Protein AF-A0A2T2VJJ1-F1 (afdb_mo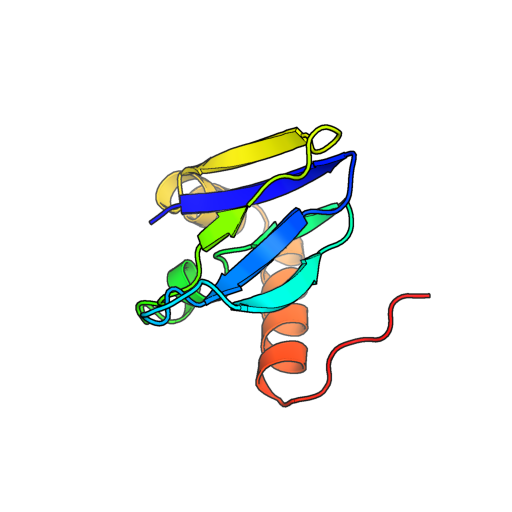nomer)

Sequence (94 aa):
KKVYYILKGHTGLFKPFYPQPSLLCTVDPSNLLGLKDLMLKSPHDHTPLANEDSQILEINGKAFINWLKDQPEERTRILQKLRKALAGQWPTFE

Nearest PDB structures (foldseek):
  7fcv-assembly1_D  TM=8.106E-01  e=1.197E-04  Arabidopsis thaliana
  6hq7-assembly1_B  TM=6.358E-01  e=4.496E-04  Bdellovibrio bacteriovorus HD100
  6hq4-assembly1_A  TM=6.290E-01  e=7.929E-04  Bdellovibrio bacteriovorus HD100
  6hq4-assembly1_B  TM=6.371E-01  e=8.994E-04  Bdellovibrio bacteriovorus HD100
  6hq5-assembly1_A  TM=6.207E-01  e=3.172E-03  Bdellovibrio bacteriovorus HD100

Solvent-accessible surface area (backbone atoms only — not comparable to full-atom values): 5448 Å² total; per-residue (Å²): 113,58,28,39,36,26,73,33,43,53,30,36,34,22,35,83,42,89,95,58,68,42,80,74,46,77,41,55,50,80,39,76,43,46,54,64,39,65,72,68,68,47,87,72,77,60,48,80,43,68,39,97,72,34,40,70,48,81,38,55,36,68,60,50,53,54,55,36,68,81,31,62,66,60,40,50,52,51,51,50,52,50,50,36,48,73,69,72,49,69,78,81,80,128

Radius of gyration: 13.66 Å; Cα contacts (8 Å, |Δi|>4): 144; chains: 1; bounding box: 33×30×34 Å

Structure (mmCIF, N/CA/C/O backbone):
data_AF-A0A2T2VJJ1-F1
#
_entry.id   AF-A0A2T2VJJ1-F1
#
loop_
_atom_site.group_PDB
_atom_site.id
_atom_site.type_symbol
_atom_site.label_atom_id
_atom_site.label_alt_id
_atom_site.label_comp_id
_atom_site.label_asym_id
_atom_site.label_entity_id
_atom_site.label_seq_id
_atom_site.pdbx_PDB_ins_code
_atom_site.Cartn_x
_atom_site.Cartn_y
_atom_site.Cartn_z
_atom_site.occupancy
_atom_site.B_iso_or_equiv
_atom_site.auth_seq_id
_atom_site.auth_comp_id
_atom_site.auth_asym_id
_atom_site.auth_atom_id
_atom_site.pdbx_PDB_model_num
ATOM 1 N N . LYS A 1 1 ? 2.632 13.219 3.174 1.00 68.69 1 LYS A N 1
ATOM 2 C CA . LYS A 1 1 ? 3.039 11.824 2.879 1.00 68.69 1 LYS A CA 1
ATOM 3 C C . LYS A 1 1 ? 1.836 11.081 2.320 1.00 68.69 1 LYS A C 1
ATOM 5 O O . LYS A 1 1 ? 0.735 11.308 2.816 1.00 68.69 1 LYS A O 1
ATOM 10 N N . LYS A 1 2 ? 2.048 10.289 1.272 1.00 79.25 2 LYS A N 1
ATOM 11 C CA . LYS A 1 2 ? 1.014 9.574 0.516 1.00 79.25 2 LYS A CA 1
ATOM 12 C C . LYS A 1 2 ? 1.174 8.071 0.761 1.00 79.25 2 LYS A C 1
ATOM 14 O O . LYS A 1 2 ? 2.292 7.623 1.004 1.00 79.25 2 LYS A O 1
ATOM 19 N N . VAL A 1 3 ? 0.069 7.340 0.745 1.00 82.50 3 VAL A N 1
ATOM 20 C CA . VAL A 1 3 ? 0.025 5.872 0.744 1.00 82.50 3 VAL A CA 1
ATOM 21 C C . VAL A 1 3 ? -0.582 5.466 -0.585 1.00 82.50 3 VAL A C 1
ATOM 23 O O . VAL A 1 3 ? -1.538 6.096 -1.024 1.00 82.50 3 VAL A O 1
ATOM 26 N N . TYR A 1 4 ? -0.039 4.443 -1.225 1.00 83.88 4 TYR A N 1
ATOM 27 C CA . TYR A 1 4 ? -0.542 3.975 -2.512 1.00 83.88 4 TYR A CA 1
ATOM 28 C C . TYR A 1 4 ? -1.096 2.568 -2.348 1.00 83.88 4 TYR A C 1
ATOM 30 O O . TYR A 1 4 ? -0.436 1.726 -1.745 1.00 83.88 4 TYR A O 1
ATOM 38 N N . TYR A 1 5 ? -2.291 2.318 -2.866 1.00 84.00 5 TYR A N 1
ATOM 39 C CA . TYR A 1 5 ? -2.903 0.996 -2.900 1.00 84.00 5 TYR A CA 1
ATOM 40 C C . TYR A 1 5 ? -3.039 0.532 -4.345 1.00 84.00 5 TYR A C 1
ATOM 42 O O . TYR A 1 5 ? -3.594 1.253 -5.170 1.00 84.00 5 TYR A O 1
ATOM 50 N N . ILE A 1 6 ? -2.527 -0.653 -4.661 1.00 82.62 6 ILE A N 1
ATOM 51 C CA . ILE A 1 6 ? -2.563 -1.182 -6.027 1.00 82.62 6 ILE A CA 1
ATOM 52 C C . ILE A 1 6 ? -3.877 -1.937 -6.206 1.00 82.62 6 ILE A C 1
ATOM 54 O O . ILE A 1 6 ? -4.080 -2.988 -5.607 1.00 82.62 6 ILE A O 1
ATOM 58 N N . LEU A 1 7 ? -4.777 -1.388 -7.017 1.00 79.75 7 LEU A N 1
ATOM 59 C CA . LEU A 1 7 ? -6.085 -1.974 -7.314 1.00 79.75 7 LEU A CA 1
ATOM 60 C C . LEU A 1 7 ? -5.980 -3.086 -8.363 1.00 79.75 7 LEU A C 1
ATOM 62 O O . LEU A 1 7 ? -6.632 -4.119 -8.238 1.00 79.75 7 LEU A O 1
ATOM 66 N N . LYS A 1 8 ? -5.170 -2.871 -9.403 1.00 80.75 8 LYS A N 1
ATOM 67 C CA . LYS A 1 8 ? -5.014 -3.781 -10.545 1.00 80.75 8 LYS A CA 1
ATOM 68 C C . LYS A 1 8 ? -3.610 -3.649 -11.130 1.00 80.75 8 LYS A C 1
ATOM 70 O O . LYS A 1 8 ? -3.032 -2.568 -11.049 1.00 80.75 8 LYS A O 1
ATOM 75 N N . GLY A 1 9 ? -3.106 -4.719 -11.744 1.00 78.12 9 GLY A N 1
ATOM 76 C CA . GLY A 1 9 ? -1.790 -4.752 -12.386 1.00 78.12 9 GLY A CA 1
ATOM 77 C C . GLY A 1 9 ? -0.627 -4.801 -11.392 1.00 78.12 9 GLY A C 1
ATOM 78 O O . GLY A 1 9 ? -0.813 -4.686 -10.183 1.00 78.12 9 GLY A O 1
ATOM 79 N N . HIS A 1 10 ? 0.584 -4.993 -11.909 1.00 76.88 10 HIS A N 1
ATOM 80 C CA . HIS A 1 10 ? 1.802 -5.017 -11.100 1.00 76.88 10 HIS A CA 1
ATOM 81 C C . HIS A 1 10 ? 2.501 -3.662 -11.184 1.00 76.88 10 HIS A C 1
ATOM 83 O O . HIS A 1 10 ? 2.747 -3.152 -12.275 1.00 76.88 10 HIS A O 1
ATOM 89 N N . THR A 1 11 ? 2.853 -3.091 -10.034 1.00 79.19 11 THR A N 1
ATOM 90 C CA . THR A 1 11 ? 3.560 -1.804 -9.961 1.00 79.19 11 THR A CA 1
ATOM 91 C C . THR A 1 11 ? 5.033 -2.037 -9.669 1.00 79.19 11 THR A C 1
ATOM 93 O O . THR A 1 11 ? 5.370 -2.734 -8.715 1.00 79.19 11 THR A O 1
ATOM 96 N N . GLY A 1 12 ? 5.927 -1.437 -10.452 1.00 77.88 12 GLY A N 1
ATOM 97 C CA . GLY A 1 12 ? 7.354 -1.459 -10.147 1.00 77.88 12 GLY A CA 1
ATOM 98 C C . GLY A 1 12 ? 7.702 -0.405 -9.098 1.00 77.88 12 GLY A C 1
ATOM 99 O O . GLY A 1 12 ? 7.314 0.758 -9.213 1.00 77.88 12 GLY A O 1
ATOM 100 N N . LEU A 1 13 ? 8.449 -0.786 -8.067 1.00 75.25 13 LEU A N 1
ATOM 101 C CA . LEU A 1 13 ? 9.056 0.155 -7.134 1.00 75.25 13 LEU A CA 1
ATOM 102 C C . LEU A 1 13 ? 10.472 0.473 -7.615 1.00 75.25 13 LEU A C 1
ATOM 104 O O . LEU A 1 13 ? 11.310 -0.422 -7.675 1.00 75.25 13 LEU A O 1
ATOM 108 N N . PHE A 1 14 ? 10.757 1.736 -7.927 1.00 72.44 14 PHE A N 1
ATOM 109 C CA . PHE A 1 14 ? 12.063 2.144 -8.446 1.00 72.44 14 PHE A CA 1
ATOM 110 C C . PHE A 1 14 ? 12.819 3.002 -7.439 1.00 72.44 14 PHE A C 1
ATOM 112 O O . PHE A 1 14 ? 12.237 3.867 -6.778 1.00 72.44 14 PHE A O 1
ATOM 119 N N . LYS A 1 15 ? 14.135 2.797 -7.349 1.00 73.00 15 LYS A N 1
ATOM 120 C CA . LYS A 1 15 ? 15.039 3.716 -6.653 1.00 73.00 15 LYS A CA 1
ATOM 121 C C . LYS A 1 15 ? 15.513 4.779 -7.654 1.00 73.00 15 LYS A C 1
ATOM 123 O O . LYS A 1 15 ? 16.056 4.394 -8.691 1.00 73.00 15 LYS A O 1
ATOM 128 N N . PRO A 1 16 ? 15.360 6.085 -7.376 1.00 65.62 16 PRO A N 1
ATOM 129 C CA . PRO A 1 16 ? 15.949 7.141 -8.174 1.00 65.62 16 PRO A CA 1
ATOM 130 C C . PRO A 1 16 ? 17.449 7.149 -7.874 1.00 65.62 16 PRO A C 1
ATOM 132 O O . PRO A 1 16 ? 17.915 7.783 -6.933 1.00 65.62 16 PRO A O 1
ATOM 135 N N . PHE A 1 17 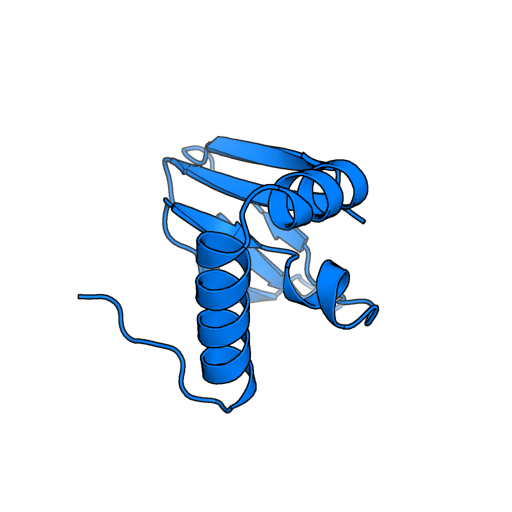? 18.212 6.370 -8.631 1.00 64.12 17 PHE A N 1
ATOM 136 C CA . PHE A 1 17 ? 19.659 6.523 -8.705 1.00 64.12 17 PHE A CA 1
ATOM 137 C C . PHE A 1 17 ? 19.998 7.129 -10.064 1.00 64.12 17 PHE A C 1
ATOM 139 O O . PHE A 1 17 ? 19.451 6.728 -11.087 1.00 64.12 17 PHE A O 1
ATOM 146 N N . TYR A 1 18 ? 20.884 8.120 -10.074 1.00 49.44 18 TYR A N 1
ATOM 147 C CA . TYR A 1 18 ? 21.494 8.611 -11.305 1.00 49.44 18 TYR A CA 1
ATOM 148 C C . TYR A 1 18 ? 22.601 7.618 -11.702 1.00 49.44 18 TYR A C 1
ATOM 150 O O . TYR A 1 18 ? 23.356 7.204 -10.819 1.00 49.44 18 TYR A O 1
ATOM 158 N N . PRO A 1 19 ? 22.729 7.204 -12.975 1.00 64.31 19 PRO A N 1
ATOM 159 C CA . PRO A 1 19 ? 22.112 7.794 -14.164 1.00 64.31 19 PRO A CA 1
ATOM 160 C C . PRO A 1 19 ? 20.767 7.186 -14.602 1.00 64.31 19 PRO A C 1
ATOM 162 O O . PRO A 1 19 ? 20.135 7.761 -15.483 1.00 64.31 19 PRO A O 1
ATOM 165 N N . GLN A 1 20 ? 20.310 6.062 -14.035 1.00 70.81 20 GLN A N 1
ATOM 166 C CA . GLN A 1 20 ? 19.027 5.449 -14.407 1.00 70.81 20 GLN A CA 1
ATOM 167 C C . GLN A 1 20 ? 18.296 4.829 -13.207 1.00 70.81 20 GLN A C 1
ATOM 169 O O . GLN A 1 20 ? 18.924 4.143 -12.393 1.00 70.81 20 GLN A O 1
ATOM 174 N N . PRO A 1 21 ? 16.965 5.013 -13.110 1.00 71.62 21 PRO A N 1
ATOM 175 C CA . PRO A 1 21 ? 16.171 4.381 -12.069 1.00 71.62 21 PRO A CA 1
ATOM 176 C C . PRO A 1 21 ? 16.273 2.858 -12.172 1.00 71.62 21 PRO A C 1
ATOM 178 O O . PRO A 1 21 ? 16.087 2.277 -13.238 1.00 71.62 21 PRO A O 1
ATOM 181 N N . SER A 1 22 ? 16.559 2.206 -11.047 1.00 76.38 22 SER A N 1
ATOM 182 C CA . SER A 1 22 ? 16.637 0.745 -10.969 1.00 76.38 22 SER A CA 1
ATOM 183 C C . SER A 1 22 ? 15.380 0.189 -10.311 1.00 76.38 22 SER A C 1
ATOM 185 O O . SER A 1 22 ? 14.967 0.674 -9.251 1.00 76.38 22 SER A O 1
ATOM 187 N N . LEU A 1 23 ? 14.785 -0.829 -10.936 1.00 77.44 23 LEU A N 1
ATOM 188 C CA . LEU A 1 23 ? 13.673 -1.584 -10.366 1.00 77.44 23 LEU A CA 1
ATOM 189 C C . LEU A 1 23 ? 14.167 -2.320 -9.114 1.00 77.44 23 LEU A C 1
ATOM 191 O O . LEU A 1 23 ? 15.090 -3.126 -9.189 1.00 77.44 23 LEU A O 1
ATOM 195 N N . LEU A 1 24 ? 13.562 -2.029 -7.965 1.00 72.81 24 LEU A N 1
ATOM 196 C CA . LEU A 1 24 ? 13.840 -2.716 -6.703 1.00 72.81 24 LEU A CA 1
ATOM 197 C C . LEU A 1 24 ? 13.014 -3.991 -6.587 1.00 72.81 24 LEU A C 1
ATOM 199 O O . LEU A 1 24 ? 13.537 -5.045 -6.240 1.00 72.81 24 LEU A O 1
ATOM 203 N N . CYS A 1 25 ? 11.714 -3.878 -6.850 1.00 73.19 25 CYS A N 1
ATOM 204 C CA . CYS A 1 25 ? 10.785 -4.995 -6.817 1.00 73.19 25 CYS A CA 1
ATOM 205 C C . CYS A 1 25 ? 9.509 -4.667 -7.591 1.00 73.19 25 CYS A C 1
ATOM 207 O O . CYS A 1 25 ? 9.154 -3.502 -7.782 1.00 73.19 25 CYS A O 1
ATOM 209 N N . THR A 1 26 ? 8.805 -5.712 -8.010 1.00 79.00 26 THR A N 1
ATOM 210 C CA . THR A 1 26 ? 7.418 -5.632 -8.463 1.00 79.00 26 THR A CA 1
ATOM 211 C C . THR A 1 26 ? 6.488 -5.830 -7.277 1.00 79.00 26 THR A C 1
ATOM 213 O O . THR A 1 26 ? 6.761 -6.624 -6.379 1.00 79.00 26 THR A O 1
ATOM 216 N N . VAL A 1 27 ? 5.391 -5.089 -7.270 1.00 77.56 27 VAL A N 1
ATOM 217 C CA . VAL A 1 27 ? 4.407 -5.090 -6.198 1.00 77.56 27 VAL A CA 1
ATOM 218 C C . VAL A 1 27 ? 3.081 -5.530 -6.794 1.00 77.56 27 VAL A C 1
ATOM 220 O O . VAL A 1 27 ? 2.586 -4.918 -7.744 1.00 77.56 27 VAL A O 1
ATOM 223 N N . ASP A 1 28 ? 2.527 -6.597 -6.233 1.00 79.00 28 ASP A N 1
ATOM 224 C CA . ASP A 1 28 ? 1.293 -7.201 -6.721 1.00 79.00 28 ASP A CA 1
ATOM 225 C C . ASP A 1 28 ? 0.056 -6.375 -6.350 1.00 79.00 28 ASP A C 1
ATOM 227 O O . ASP A 1 28 ? 0.095 -5.601 -5.381 1.00 79.00 28 ASP A O 1
ATOM 231 N N . PRO A 1 29 ? -1.067 -6.565 -7.066 1.00 79.50 29 PRO A N 1
ATOM 232 C CA . PRO A 1 29 ? -2.358 -6.028 -6.662 1.00 79.50 29 PRO A CA 1
ATOM 233 C C . PRO A 1 29 ? -2.691 -6.347 -5.200 1.00 79.50 29 PRO A C 1
ATOM 235 O O . PRO A 1 29 ? -2.240 -7.338 -4.631 1.00 79.50 29 PRO A O 1
ATOM 238 N N . SER A 1 30 ? -3.539 -5.524 -4.593 1.00 80.81 30 SER A N 1
ATOM 239 C CA .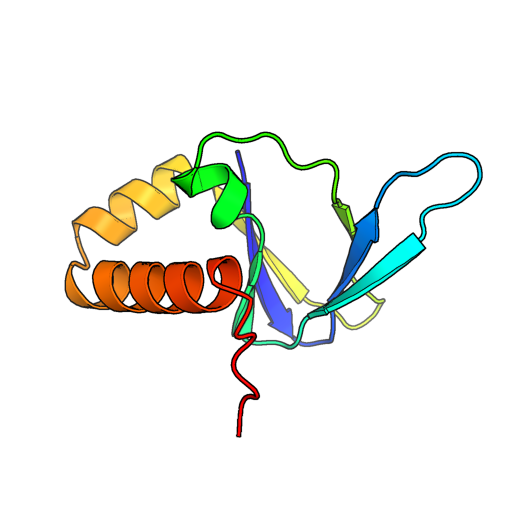 SER A 1 30 ? -3.945 -5.604 -3.184 1.00 80.81 30 SER A CA 1
ATOM 240 C C . SER A 1 30 ? -2.850 -5.284 -2.163 1.00 80.81 30 SER A C 1
ATOM 242 O O . SER A 1 30 ? -3.074 -5.428 -0.957 1.00 80.81 30 SER A O 1
ATOM 244 N N . ASN A 1 31 ? -1.689 -4.798 -2.606 1.00 77.62 31 ASN A N 1
ATOM 245 C CA . ASN A 1 31 ? -0.633 -4.332 -1.714 1.00 77.62 31 ASN A CA 1
ATOM 246 C C . ASN A 1 31 ? -0.648 -2.816 -1.500 1.00 77.62 31 ASN A C 1
ATOM 248 O O . ASN A 1 31 ? -1.134 -2.033 -2.3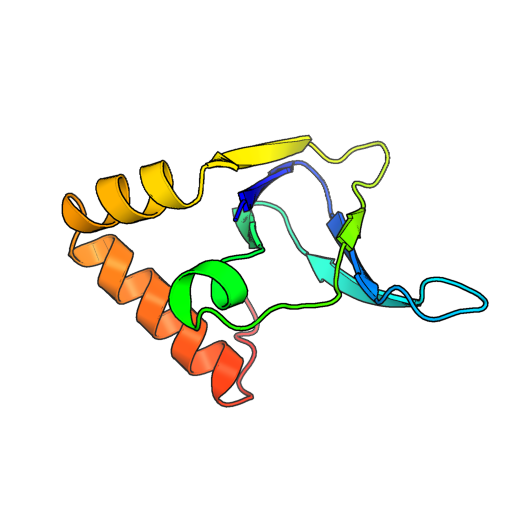20 1.00 77.62 31 ASN A O 1
ATOM 252 N N . LEU A 1 32 ? -0.080 -2.415 -0.360 1.00 80.06 32 LEU A N 1
ATOM 253 C CA . LEU A 1 32 ? 0.063 -1.027 0.069 1.00 80.06 32 LEU A CA 1
ATOM 254 C C . LEU A 1 32 ? 1.534 -0.596 0.037 1.00 80.06 32 LEU A C 1
ATOM 256 O O . LEU A 1 32 ? 2.397 -1.256 0.615 1.00 80.06 32 LEU A O 1
ATOM 260 N N . LEU A 1 33 ? 1.802 0.566 -0.554 1.00 79.50 33 LEU A N 1
ATOM 261 C CA . LEU A 1 33 ? 3.107 1.224 -0.596 1.00 79.50 33 LEU A CA 1
ATOM 262 C C . LEU A 1 33 ? 3.091 2.531 0.202 1.00 79.50 33 LEU A C 1
ATOM 264 O O . LEU A 1 33 ? 2.047 3.142 0.420 1.00 79.50 33 LEU A O 1
ATOM 268 N N . GLY A 1 34 ? 4.263 2.970 0.667 1.00 77.69 34 GLY A N 1
ATOM 269 C CA . GLY A 1 34 ? 4.402 4.198 1.466 1.00 77.69 34 GLY A CA 1
ATOM 270 C C . GLY A 1 34 ? 3.987 4.057 2.940 1.00 77.69 34 GLY A C 1
ATOM 271 O O . GLY A 1 34 ? 4.082 5.015 3.708 1.00 77.69 34 GLY A O 1
ATOM 272 N N . LEU A 1 35 ? 3.581 2.857 3.378 1.00 77.19 35 LEU A N 1
ATOM 273 C CA . LEU A 1 35 ? 3.267 2.574 4.785 1.00 77.19 35 LEU A CA 1
ATOM 274 C C . LEU A 1 35 ? 4.474 2.780 5.706 1.00 77.19 35 LEU A C 1
ATOM 276 O O . LEU A 1 35 ? 4.332 3.330 6.798 1.00 77.19 35 LEU A O 1
ATOM 280 N N . LYS A 1 36 ? 5.667 2.371 5.261 1.00 72.94 36 LYS A N 1
ATOM 281 C CA . LYS A 1 36 ? 6.910 2.544 6.021 1.00 72.94 36 LYS A CA 1
ATOM 282 C C . LYS A 1 36 ? 7.212 4.025 6.257 1.00 72.94 36 LYS A C 1
ATOM 284 O O . LYS A 1 36 ? 7.483 4.411 7.392 1.00 72.94 36 LYS A O 1
ATOM 289 N N . ASP A 1 37 ? 7.059 4.862 5.234 1.00 73.81 37 ASP A N 1
ATOM 290 C CA . ASP A 1 37 ? 7.286 6.309 5.335 1.00 73.81 37 ASP A CA 1
ATOM 291 C C . ASP A 1 37 ? 6.282 6.975 6.267 1.00 73.81 37 ASP A C 1
ATOM 293 O O . ASP A 1 37 ? 6.612 7.914 7.003 1.00 73.81 37 ASP A O 1
ATOM 297 N N . LEU A 1 38 ? 5.038 6.502 6.220 1.00 74.75 38 LEU A N 1
ATOM 298 C CA . LEU A 1 38 ? 3.960 7.003 7.050 1.00 74.75 38 LEU A CA 1
ATOM 299 C C . LEU A 1 38 ? 4.157 6.628 8.526 1.00 74.75 38 LEU A C 1
ATOM 301 O O . LEU A 1 38 ? 3.980 7.483 9.391 1.00 74.75 38 LEU A O 1
ATOM 305 N N . MET A 1 39 ? 4.549 5.383 8.810 1.00 71.75 39 MET A N 1
ATOM 306 C CA . MET A 1 39 ? 4.684 4.853 10.172 1.00 71.75 39 MET A CA 1
ATOM 307 C C . MET A 1 39 ? 6.016 5.221 10.834 1.00 71.75 39 MET A C 1
ATOM 309 O O . MET A 1 39 ? 6.029 5.640 11.988 1.00 71.75 39 MET A O 1
ATOM 313 N N . LEU A 1 40 ? 7.139 5.103 10.120 1.00 68.19 40 LEU A N 1
ATOM 314 C CA . LEU A 1 40 ? 8.476 5.338 10.681 1.00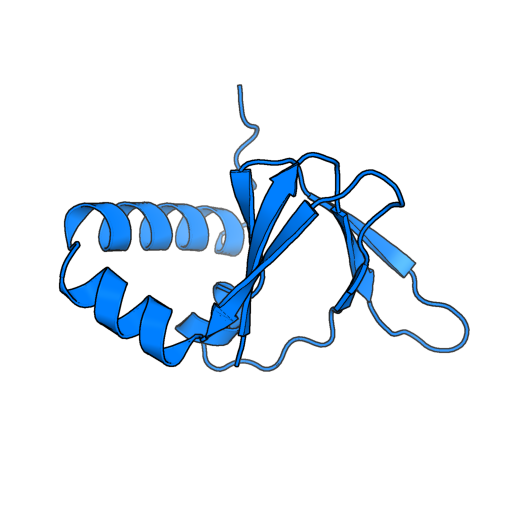 68.19 40 LEU A CA 1
ATOM 315 C C . LEU A 1 40 ? 8.933 6.795 10.568 1.00 68.19 40 LEU A C 1
ATOM 317 O O . LEU A 1 40 ? 10.043 7.115 10.981 1.00 68.19 40 LEU A O 1
ATOM 321 N N . LYS A 1 41 ? 8.133 7.676 9.950 1.00 66.00 41 LYS A N 1
ATOM 322 C CA . LYS A 1 41 ? 8.503 9.059 9.587 1.00 66.00 41 LYS A CA 1
ATOM 323 C C . LYS A 1 41 ? 9.802 9.192 8.773 1.00 66.00 41 LYS A C 1
ATOM 325 O O . LYS A 1 41 ? 10.128 10.306 8.378 1.00 66.00 41 LYS A O 1
ATOM 330 N N . SER A 1 42 ? 10.451 8.093 8.403 1.00 63.44 42 SER A N 1
ATOM 331 C CA . SER A 1 42 ? 11.627 8.057 7.542 1.00 63.44 42 SER A CA 1
ATOM 332 C C . SER A 1 42 ? 11.257 8.517 6.122 1.00 63.44 42 SER A C 1
ATOM 334 O O . SER A 1 42 ? 10.147 8.224 5.659 1.00 63.44 42 SER A O 1
ATOM 336 N N . PRO A 1 43 ? 12.088 9.331 5.457 1.00 58.88 43 PRO A N 1
ATOM 337 C CA . PRO A 1 43 ? 11.971 9.556 4.025 1.00 58.88 43 PRO A CA 1
ATOM 338 C C . PRO A 1 43 ? 12.512 8.324 3.288 1.00 58.88 43 PRO A C 1
ATOM 340 O O . PRO A 1 43 ? 13.580 7.811 3.627 1.00 58.88 43 PRO A O 1
ATOM 343 N N . HIS A 1 44 ? 11.772 7.822 2.306 1.00 61.62 44 HIS A N 1
ATOM 344 C CA . HIS A 1 44 ? 12.315 6.880 1.336 1.00 61.62 44 HIS A CA 1
ATOM 345 C C . HIS A 1 44 ? 12.418 7.524 -0.030 1.00 61.62 44 HIS A C 1
ATOM 347 O O . HIS A 1 44 ? 11.490 8.176 -0.504 1.00 61.62 44 HIS A O 1
ATOM 353 N N . ASP A 1 45 ? 13.558 7.267 -0.657 1.00 60.09 45 ASP A N 1
ATOM 354 C CA . ASP A 1 45 ? 13.863 7.630 -2.030 1.00 60.09 45 ASP A CA 1
ATOM 355 C C . ASP A 1 45 ? 13.381 6.503 -2.943 1.00 60.09 45 ASP A C 1
ATOM 357 O O . ASP A 1 45 ? 14.187 5.827 -3.576 1.00 60.09 45 ASP A O 1
ATOM 361 N N . HIS A 1 46 ? 12.088 6.181 -2.940 1.00 69.56 46 HIS A N 1
ATOM 362 C CA . HIS A 1 46 ? 11.527 5.215 -3.888 1.00 69.56 46 HIS A CA 1
ATOM 363 C C . HIS A 1 46 ? 10.267 5.797 -4.511 1.00 69.56 46 HIS A C 1
ATOM 365 O O . HIS A 1 46 ? 9.424 6.359 -3.812 1.00 69.56 46 HIS A O 1
ATOM 371 N N . THR A 1 47 ? 10.124 5.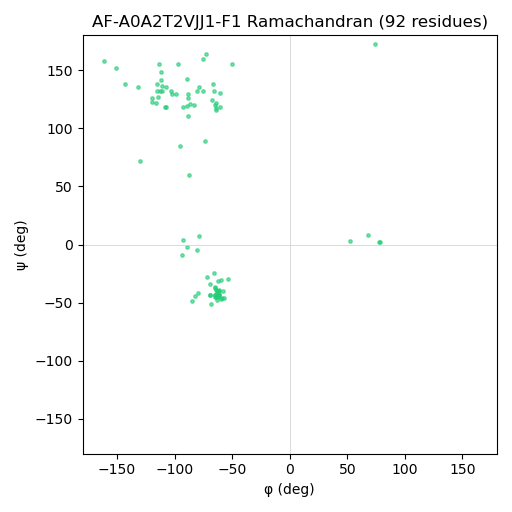648 -5.823 1.00 67.12 47 THR A N 1
ATOM 372 C CA . THR A 1 47 ? 8.946 6.115 -6.552 1.00 67.12 47 THR A CA 1
ATOM 373 C C . THR A 1 47 ? 8.229 4.903 -7.138 1.00 67.12 47 THR A C 1
ATOM 375 O O . THR A 1 47 ? 8.855 4.135 -7.874 1.00 67.12 47 THR A O 1
ATOM 378 N N . PRO A 1 48 ? 6.946 4.678 -6.798 1.00 69.31 48 PRO A N 1
ATOM 379 C CA . PRO A 1 48 ? 6.153 3.679 -7.495 1.00 69.31 48 PRO A CA 1
ATOM 380 C C . PRO A 1 48 ? 5.917 4.156 -8.931 1.00 69.31 48 PRO A C 1
ATOM 382 O O . PRO A 1 48 ? 5.406 5.256 -9.139 1.00 69.31 48 PRO A O 1
ATOM 385 N N . LEU A 1 49 ? 6.288 3.335 -9.910 1.00 70.38 49 LEU A N 1
ATOM 386 C CA . LEU A 1 49 ? 5.909 3.512 -11.308 1.00 70.38 49 LEU A CA 1
ATOM 387 C C . LEU A 1 49 ? 4.879 2.445 -11.669 1.00 70.38 49 LEU A C 1
ATOM 389 O O . LEU A 1 49 ? 5.140 1.242 -11.592 1.00 70.38 49 LEU A O 1
ATOM 393 N N . ALA A 1 50 ? 3.694 2.919 -12.040 1.00 66.69 50 ALA A N 1
ATOM 394 C CA . ALA A 1 50 ? 2.645 2.106 -12.626 1.00 66.69 50 ALA A CA 1
ATOM 395 C C . ALA A 1 50 ? 3.107 1.586 -13.993 1.00 66.69 50 ALA A C 1
ATOM 397 O O . ALA A 1 50 ? 3.581 2.369 -14.816 1.00 66.69 50 ALA A O 1
ATOM 398 N N . ASN A 1 51 ? 2.929 0.289 -14.243 1.00 70.56 51 ASN A N 1
ATOM 399 C CA . ASN A 1 51 ? 2.937 -0.226 -15.613 1.00 70.56 51 ASN A CA 1
ATOM 400 C C . ASN A 1 51 ? 1.633 0.190 -16.318 1.00 70.56 51 ASN A C 1
ATOM 402 O O . ASN A 1 51 ? 0.669 0.546 -15.639 1.00 70.56 51 ASN A O 1
ATOM 406 N N . GLU A 1 52 ? 1.576 0.114 -17.650 1.00 69.50 52 GLU A N 1
ATOM 407 C CA . GLU A 1 52 ? 0.436 0.591 -18.464 1.00 69.50 52 GLU A CA 1
ATOM 408 C C . GLU A 1 52 ? -0.929 0.013 -18.030 1.00 69.50 52 GLU A C 1
ATOM 410 O O . GLU A 1 52 ? -1.940 0.707 -18.090 1.00 69.50 52 GLU A O 1
ATOM 415 N N . ASP A 1 53 ? -0.950 -1.204 -17.477 1.00 78.44 53 ASP A N 1
ATOM 416 C CA . ASP A 1 53 ? -2.166 -1.868 -16.978 1.00 78.44 53 ASP A CA 1
ATOM 417 C C . ASP A 1 53 ? -2.458 -1.646 -15.481 1.00 78.44 53 ASP A C 1
ATOM 419 O O . ASP A 1 53 ? -3.382 -2.246 -14.916 1.00 78.44 53 ASP A O 1
ATOM 423 N N . SER A 1 54 ? -1.653 -0.830 -14.796 1.00 79.06 54 SER A N 1
ATOM 424 C CA . SER A 1 54 ? -1.736 -0.675 -13.342 1.00 79.06 54 SER A CA 1
ATOM 425 C C . SER A 1 54 ? -2.715 0.416 -12.932 1.00 79.06 54 SER A C 1
ATOM 427 O O . SER A 1 54 ? -2.623 1.562 -13.365 1.00 79.06 54 SER A O 1
ATOM 429 N N . GLN A 1 55 ? -3.614 0.081 -12.011 1.00 81.56 55 GLN A N 1
ATOM 430 C CA . GLN A 1 55 ? -4.485 1.045 -11.346 1.00 81.56 55 GLN A CA 1
ATOM 431 C C . GLN A 1 55 ? -4.025 1.215 -9.904 1.00 81.56 55 GLN A C 1
ATOM 433 O O . GLN A 1 55 ? -4.035 0.261 -9.127 1.00 81.56 55 GLN A O 1
ATOM 438 N N . ILE A 1 56 ? -3.630 2.435 -9.545 1.00 82.75 56 ILE A N 1
ATOM 439 C CA . ILE A 1 56 ? -3.125 2.767 -8.213 1.00 82.75 56 ILE A CA 1
ATOM 440 C C . ILE A 1 56 ? -4.026 3.833 -7.596 1.00 82.75 56 ILE A C 1
ATOM 442 O O . ILE A 1 56 ? -4.231 4.900 -8.172 1.00 82.75 56 ILE A O 1
ATOM 446 N N . LEU A 1 57 ? -4.540 3.557 -6.401 1.00 83.19 57 LEU A N 1
ATOM 447 C CA . LEU A 1 57 ? -5.256 4.521 -5.581 1.00 83.19 57 LEU A CA 1
ATOM 448 C C . LEU A 1 57 ? -4.266 5.268 -4.687 1.00 83.19 57 LEU A C 1
ATOM 450 O O . LEU A 1 57 ? -3.603 4.673 -3.835 1.00 83.19 57 LEU A O 1
ATOM 454 N N . GLU A 1 58 ? -4.191 6.584 -4.853 1.00 86.56 58 GLU A N 1
ATOM 455 C CA . GLU A 1 58 ? -3.428 7.450 -3.962 1.00 86.56 58 GLU A CA 1
ATOM 456 C C . GLU A 1 58 ? -4.289 7.877 -2.767 1.00 86.56 58 GLU A C 1
ATOM 458 O O . GLU A 1 58 ? -5.329 8.516 -2.913 1.00 86.56 58 GLU A O 1
ATOM 463 N N . ILE A 1 59 ? -3.829 7.552 -1.563 1.00 85.19 59 ILE A N 1
ATOM 464 C CA . ILE A 1 59 ? -4.507 7.848 -0.305 1.00 85.19 59 ILE A CA 1
ATOM 465 C C . ILE A 1 59 ? -3.675 8.865 0.480 1.00 85.19 59 ILE A C 1
ATOM 467 O O . ILE A 1 59 ? -2.466 8.713 0.691 1.00 85.19 59 ILE A O 1
ATOM 471 N N . ASN A 1 60 ? -4.331 9.914 0.980 1.00 86.88 60 ASN A N 1
ATOM 472 C CA . ASN A 1 60 ? -3.688 10.866 1.877 1.00 86.88 60 ASN A CA 1
ATOM 473 C C . ASN A 1 60 ? -3.282 10.164 3.182 1.00 86.88 60 ASN A C 1
ATOM 475 O O . ASN A 1 60 ? -4.131 9.651 3.910 1.00 86.88 60 ASN A O 1
ATOM 479 N N . GLY A 1 61 ? -1.992 10.195 3.528 1.00 83.12 61 GLY A N 1
ATOM 480 C CA . GLY A 1 61 ? -1.486 9.494 4.706 1.00 83.12 61 GLY A CA 1
ATOM 481 C C . GLY A 1 61 ? -2.128 9.937 6.027 1.00 83.12 61 GLY A C 1
ATOM 482 O O . GLY A 1 61 ? -2.288 9.113 6.921 1.00 83.12 61 GLY A O 1
ATOM 483 N N . LYS A 1 62 ? -2.550 11.204 6.168 1.00 84.69 62 LYS A N 1
ATOM 484 C CA . LYS A 1 62 ? -3.266 11.664 7.375 1.00 84.69 62 LYS A CA 1
ATOM 485 C C . LYS A 1 62 ? -4.664 11.051 7.462 1.00 84.69 62 LYS A C 1
ATOM 487 O O . LYS A 1 62 ? -5.051 10.598 8.535 1.00 84.69 62 LYS A O 1
ATOM 492 N N . ALA A 1 63 ? -5.386 11.015 6.340 1.00 84.81 63 ALA A N 1
ATOM 493 C CA . ALA A 1 63 ? -6.698 10.378 6.265 1.00 84.81 63 ALA A CA 1
ATOM 494 C C . ALA A 1 63 ? -6.586 8.873 6.547 1.00 84.81 63 ALA A C 1
ATOM 496 O O . ALA A 1 63 ? -7.355 8.346 7.341 1.00 84.81 63 ALA A O 1
ATOM 497 N N . PHE A 1 64 ? -5.558 8.218 5.999 1.00 85.19 64 PHE A N 1
ATOM 498 C CA . PHE A 1 64 ? -5.281 6.806 6.248 1.00 85.19 64 PHE A CA 1
ATOM 499 C C . PHE A 1 64 ? -4.972 6.509 7.724 1.00 85.19 64 PHE A C 1
ATOM 501 O O . PHE A 1 64 ? -5.529 5.571 8.282 1.00 85.19 64 PHE A O 1
ATOM 508 N N . ILE A 1 65 ? -4.135 7.318 8.395 1.00 82.88 65 ILE A N 1
ATOM 509 C CA . ILE A 1 65 ? -3.882 7.145 9.839 1.00 82.88 65 ILE A CA 1
ATOM 510 C C . ILE A 1 65 ? -5.161 7.328 10.651 1.00 82.88 65 ILE A C 1
ATOM 512 O O . ILE A 1 65 ? -5.376 6.576 11.597 1.00 82.88 65 ILE A O 1
ATOM 516 N N . ASN A 1 66 ? -5.975 8.334 10.332 1.00 86.12 66 ASN A N 1
ATOM 517 C CA . ASN A 1 66 ? -7.220 8.554 11.060 1.00 86.12 66 ASN A CA 1
ATOM 518 C C . ASN A 1 66 ? -8.181 7.378 10.866 1.00 86.12 66 ASN A C 1
ATOM 520 O O . ASN A 1 66 ? -8.643 6.836 11.859 1.00 86.12 66 ASN A O 1
ATOM 524 N N . TRP A 1 67 ? -8.349 6.893 9.635 1.00 85.94 67 TRP A N 1
ATOM 525 C CA . TRP A 1 67 ? -9.131 5.689 9.355 1.00 85.94 67 TRP A CA 1
ATOM 526 C C . TRP A 1 67 ? -8.611 4.450 10.109 1.00 85.94 67 TRP A C 1
ATOM 528 O O . TRP A 1 67 ? -9.393 3.698 10.680 1.00 85.94 67 TRP A O 1
ATOM 538 N N . LEU A 1 68 ? -7.288 4.269 10.212 1.00 83.00 68 LEU A N 1
ATOM 539 C CA . LEU A 1 68 ? -6.695 3.181 11.002 1.00 83.00 68 LEU A CA 1
ATOM 540 C C . LEU A 1 68 ? -6.946 3.291 12.511 1.00 83.00 68 LEU A C 1
ATOM 542 O O . LEU A 1 68 ? -6.867 2.281 13.209 1.00 83.00 68 LEU A O 1
ATOM 546 N N . LYS A 1 69 ? -7.189 4.491 13.052 1.00 83.19 69 LYS A N 1
ATOM 547 C CA . LYS A 1 69 ? -7.538 4.637 14.476 1.00 83.19 69 LYS A CA 1
ATOM 548 C C . LYS A 1 69 ? -8.920 4.066 14.762 1.00 83.19 69 LYS A C 1
ATOM 550 O O . LYS A 1 69 ? -9.100 3.476 15.821 1.00 83.19 69 LYS A O 1
ATOM 555 N N . ASP A 1 70 ? -9.826 4.186 13.799 1.00 86.62 70 ASP A N 1
ATOM 556 C CA . ASP A 1 70 ? -11.191 3.670 13.886 1.00 86.62 70 ASP A CA 1
ATOM 557 C C . ASP A 1 70 ? -11.262 2.157 13.578 1.00 86.62 70 ASP A C 1
ATOM 559 O O . ASP A 1 70 ? -12.318 1.547 13.709 1.00 86.62 70 ASP A O 1
ATOM 563 N N . GLN A 1 71 ? -10.136 1.539 13.188 1.00 86.50 71 GLN A N 1
ATOM 564 C CA . GLN A 1 71 ? -10.015 0.130 12.790 1.00 86.50 71 GLN A CA 1
ATOM 565 C C . GLN A 1 71 ? -8.847 -0.567 13.529 1.00 86.50 71 GLN A C 1
ATOM 567 O O . GLN A 1 71 ? -7.802 -0.856 12.932 1.00 86.50 71 GLN A O 1
ATOM 572 N N . PRO A 1 72 ? -8.970 -0.838 14.845 1.00 81.31 72 PRO A N 1
ATOM 573 C CA . PRO A 1 72 ? -7.867 -1.341 15.674 1.00 81.31 72 PRO A CA 1
ATOM 574 C C . PRO A 1 72 ? -7.337 -2.721 15.242 1.00 81.31 72 PRO A C 1
ATOM 576 O O . PRO A 1 72 ? -6.136 -2.991 15.364 1.00 81.31 72 PRO A O 1
ATOM 579 N N . GLU A 1 73 ? -8.201 -3.578 14.698 1.00 85.50 73 GLU A N 1
ATOM 580 C CA . GLU A 1 73 ? -7.830 -4.903 14.187 1.00 85.50 73 GLU A CA 1
ATOM 581 C C . GLU A 1 73 ? -6.963 -4.795 12.926 1.00 85.50 73 GLU A C 1
ATOM 583 O O . GLU A 1 73 ? -5.849 -5.328 12.886 1.00 85.50 73 GLU A O 1
ATOM 588 N N . GLU A 1 74 ? -7.405 -4.018 11.932 1.00 80.31 74 GLU A N 1
ATOM 589 C CA . GLU A 1 74 ? -6.640 -3.791 10.700 1.00 80.31 74 GLU A CA 1
ATOM 590 C C . GLU A 1 74 ? -5.336 -3.039 10.963 1.00 80.31 74 GLU A C 1
ATOM 592 O O . GLU A 1 74 ? -4.287 -3.375 10.406 1.00 80.31 74 GLU A O 1
ATOM 597 N N . ARG A 1 75 ? -5.338 -2.092 11.906 1.00 79.75 75 ARG A N 1
ATOM 598 C CA . ARG A 1 75 ? -4.104 -1.453 12.372 1.00 79.75 75 ARG A CA 1
ATOM 599 C C . ARG A 1 75 ? -3.103 -2.479 12.898 1.00 79.75 75 ARG A C 1
ATOM 601 O O . ARG A 1 75 ? -1.924 -2.413 12.549 1.00 79.75 75 ARG A O 1
ATOM 608 N 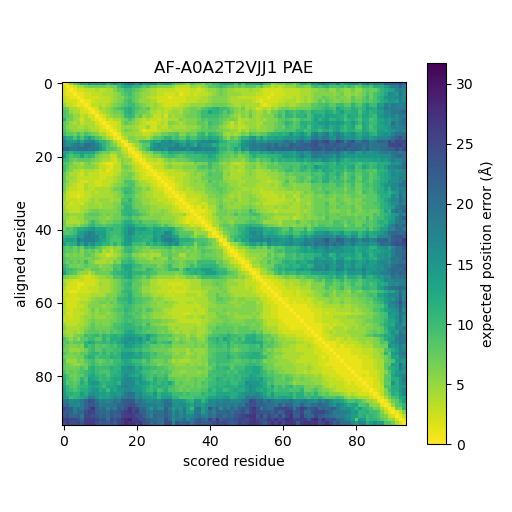N . THR A 1 76 ? -3.551 -3.422 13.722 1.00 79.94 76 THR A N 1
ATOM 609 C CA . THR A 1 76 ? -2.687 -4.475 14.275 1.00 79.94 76 THR A CA 1
ATOM 610 C C . THR A 1 76 ? -2.161 -5.384 13.168 1.00 79.94 76 THR A C 1
ATOM 612 O O . THR A 1 76 ? -0.960 -5.660 13.120 1.00 79.94 76 THR A O 1
ATOM 615 N N . ARG A 1 77 ? -3.022 -5.773 12.223 1.00 80.94 77 ARG A N 1
ATOM 616 C CA . ARG A 1 77 ? -2.656 -6.594 11.064 1.00 80.94 77 ARG A CA 1
ATOM 617 C C . ARG A 1 77 ? -1.596 -5.923 10.190 1.00 80.94 77 ARG A C 1
ATOM 619 O O . ARG A 1 77 ? -0.594 -6.548 9.838 1.00 80.94 77 ARG A O 1
ATOM 626 N N . ILE A 1 78 ? -1.774 -4.640 9.877 1.00 77.44 78 ILE A N 1
ATOM 627 C CA . ILE A 1 78 ? -0.826 -3.852 9.078 1.00 77.44 78 ILE A CA 1
ATOM 628 C C . ILE A 1 78 ? 0.505 -3.689 9.817 1.00 77.44 78 ILE A C 1
ATOM 630 O O . ILE A 1 78 ? 1.563 -3.883 9.219 1.00 77.44 78 ILE A O 1
ATOM 634 N N . LEU A 1 79 ? 0.479 -3.397 11.121 1.00 73.75 79 LEU A N 1
ATOM 635 C CA . LEU A 1 79 ? 1.696 -3.286 11.931 1.00 73.75 79 LEU A CA 1
ATOM 636 C C . LEU A 1 79 ? 2.455 -4.614 12.023 1.00 73.75 79 LEU A C 1
ATOM 638 O O . LEU A 1 79 ? 3.681 -4.614 11.940 1.00 73.75 79 LEU A O 1
ATOM 642 N N . GLN A 1 80 ? 1.758 -5.746 12.146 1.00 76.62 80 GLN A N 1
ATOM 643 C CA . GLN A 1 80 ? 2.385 -7.070 12.127 1.00 76.62 80 GLN A CA 1
ATOM 644 C C . GLN A 1 80 ? 3.027 -7.376 10.770 1.00 76.62 80 GLN A C 1
ATOM 646 O O . GLN A 1 80 ? 4.174 -7.823 10.734 1.00 76.62 80 GLN A O 1
ATOM 651 N N . LYS A 1 81 ? 2.335 -7.089 9.657 1.00 71.12 81 LYS A N 1
ATOM 652 C CA . LYS A 1 81 ? 2.896 -7.232 8.301 1.00 71.12 81 LYS A CA 1
ATOM 653 C C . LYS A 1 81 ? 4.144 -6.367 8.115 1.00 71.12 81 LYS A C 1
ATOM 655 O O . LYS A 1 81 ? 5.168 -6.863 7.654 1.00 71.12 81 LYS A O 1
ATOM 660 N N . LEU A 1 82 ? 4.092 -5.105 8.545 1.00 70.00 82 LEU A N 1
ATOM 661 C CA . LEU A 1 82 ? 5.241 -4.197 8.507 1.00 70.00 82 LEU A CA 1
ATOM 662 C C . LEU A 1 82 ? 6.397 -4.705 9.366 1.00 70.00 82 LEU A C 1
ATOM 664 O O . LEU A 1 82 ? 7.542 -4.658 8.930 1.00 70.00 82 LEU A O 1
ATOM 668 N N . ARG A 1 83 ? 6.116 -5.215 10.568 1.00 67.62 83 ARG A N 1
ATOM 669 C CA . ARG A 1 83 ? 7.140 -5.755 11.465 1.00 67.62 83 ARG A CA 1
ATOM 670 C C . ARG A 1 83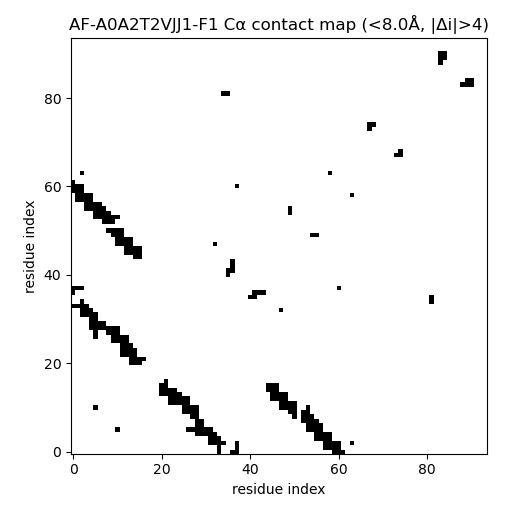 ? 7.839 -6.972 10.859 1.00 67.62 83 ARG A C 1
ATOM 672 O O . ARG A 1 83 ? 9.057 -7.051 10.963 1.00 67.62 83 ARG A O 1
ATOM 679 N N . LYS A 1 84 ? 7.103 -7.869 10.191 1.00 67.50 84 LYS A N 1
ATOM 680 C CA . LYS A 1 84 ? 7.682 -9.010 9.456 1.00 67.50 84 LYS A CA 1
ATOM 681 C C . LYS A 1 84 ? 8.571 -8.545 8.298 1.00 67.50 84 LYS A C 1
ATOM 683 O O . LYS A 1 84 ? 9.729 -8.945 8.229 1.00 67.50 84 LYS A O 1
ATOM 688 N N . ALA A 1 85 ? 8.077 -7.611 7.482 1.00 64.31 85 ALA A N 1
ATOM 689 C CA . ALA A 1 85 ? 8.837 -7.043 6.367 1.00 64.31 85 ALA A CA 1
ATOM 690 C C . ALA A 1 85 ? 10.115 -6.310 6.826 1.00 64.31 85 ALA A C 1
ATOM 692 O O . ALA A 1 85 ? 11.167 -6.437 6.205 1.00 64.31 85 ALA A O 1
ATOM 693 N N . LEU A 1 86 ? 10.053 -5.572 7.941 1.00 61.78 86 LEU A N 1
ATOM 694 C CA . LEU A 1 86 ? 11.210 -4.890 8.535 1.00 61.78 86 LEU A CA 1
ATOM 695 C C . LEU A 1 86 ? 12.206 -5.856 9.190 1.00 61.78 86 LEU A C 1
ATOM 697 O O . LEU A 1 86 ? 13.392 -5.547 9.238 1.00 61.78 86 LEU A O 1
ATOM 701 N N . ALA A 1 87 ? 11.747 -7.013 9.670 1.00 60.25 87 ALA A N 1
ATOM 702 C CA . ALA A 1 87 ? 12.592 -8.064 10.235 1.00 60.25 87 ALA A CA 1
ATOM 703 C C . ALA A 1 87 ? 13.296 -8.926 9.165 1.00 60.25 87 ALA A C 1
ATOM 705 O O . ALA A 1 87 ? 13.904 -9.937 9.502 1.00 60.25 87 ALA A O 1
ATOM 706 N N . GLY A 1 88 ? 13.206 -8.558 7.880 1.00 53.00 88 GLY A N 1
ATOM 707 C CA . GLY A 1 88 ? 13.838 -9.289 6.777 1.00 53.00 88 GLY A CA 1
ATOM 708 C C . GLY A 1 88 ? 13.091 -10.554 6.347 1.00 53.00 88 GLY A C 1
ATOM 709 O O . GLY A 1 88 ? 13.532 -11.235 5.427 1.00 53.00 88 GLY A O 1
ATOM 710 N N . GLN A 1 89 ? 11.944 -10.854 6.959 1.00 44.97 89 GLN A N 1
ATOM 711 C CA . GLN A 1 89 ? 11.053 -11.930 6.537 1.00 44.97 89 GLN A CA 1
ATOM 712 C C . GLN A 1 89 ? 9.976 -11.331 5.637 1.00 44.97 89 GLN A C 1
ATOM 714 O O . GLN A 1 89 ? 8.896 -10.952 6.100 1.00 44.97 89 GLN A O 1
ATOM 719 N N . TRP A 1 90 ? 10.286 -11.197 4.346 1.00 44.81 90 TRP A N 1
ATOM 720 C CA . TRP A 1 90 ? 9.257 -10.909 3.352 1.00 44.81 90 TRP A CA 1
ATOM 721 C C . TRP A 1 90 ? 8.305 -12.105 3.326 1.00 44.81 90 TRP A C 1
ATOM 723 O O . TRP A 1 90 ? 8.760 -13.212 3.0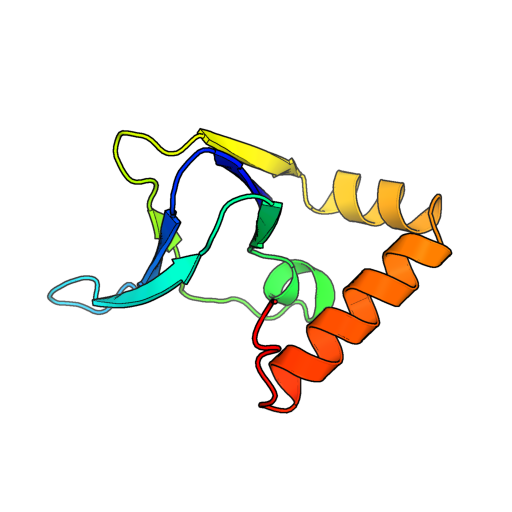41 1.00 44.81 90 TRP A O 1
ATOM 733 N N . PRO A 1 91 ? 7.024 -11.934 3.697 1.00 40.62 91 PRO A N 1
ATOM 734 C CA . PRO A 1 91 ? 6.090 -13.036 3.612 1.00 40.62 91 PRO A CA 1
ATOM 735 C C . PRO A 1 91 ? 5.957 -13.411 2.136 1.00 40.62 91 PRO A C 1
ATOM 737 O O . PRO A 1 91 ? 5.534 -12.593 1.322 1.00 40.62 91 PRO A O 1
ATOM 740 N N . THR A 1 92 ? 6.349 -14.634 1.798 1.00 34.72 92 THR A N 1
ATOM 741 C CA . THR A 1 92 ? 5.852 -15.310 0.606 1.00 34.72 92 THR A CA 1
ATOM 742 C C . THR A 1 92 ? 4.345 -15.431 0.777 1.00 34.72 92 THR A C 1
ATOM 744 O O . THR A 1 92 ? 3.866 -15.981 1.770 1.00 34.72 92 THR A O 1
ATOM 747 N N . PHE A 1 93 ? 3.605 -14.809 -0.132 1.00 45.19 93 PHE A N 1
ATOM 748 C CA . PHE A 1 93 ? 2.159 -14.933 -0.188 1.00 45.19 93 PHE A CA 1
ATOM 749 C C . PHE A 1 93 ? 1.846 -16.225 -0.948 1.00 45.19 93 PHE A C 1
ATOM 751 O O . PHE A 1 93 ? 2.292 -16.376 -2.085 1.00 45.19 93 PHE A O 1
ATOM 758 N N . GLU A 1 94 ? 1.149 -17.154 -0.292 1.00 31.20 94 GLU A N 1
ATOM 759 C CA . GLU A 1 94 ? 0.302 -18.142 -0.976 1.00 31.20 94 GLU A CA 1
ATOM 760 C C . GLU A 1 94 ? -1.031 -17.491 -1.357 1.00 31.20 94 GLU A C 1
ATOM 762 O O . GLU A 1 94 ? -1.516 -16.638 -0.568 1.00 31.20 94 GLU A O 1
#

Secondary structure (DSSP, 8-state):
-EEEEEEESPEEEEE--SSSPEEEEEE-TT-EESHHHHHH------EEEE-TT-EEEEEEHHHHHHHHHS-HHHHHHHHHHHHHHHTT--PPP-

Foldseek 3Di:
DKKKAWQDDKKFKWAPDPPDTDGPDIDHHRDMPCVCCLVVVDDDRIDIHDDPTIDMDIDDSVVVVVVCVVVVPVVVVVVVQVVCVVVVNNDDDD

Mean predicted aligned error: 8.98 Å

pLDDT: mean 73.09, std 11.74, range [31.2, 86.88]